Protein AF-A0A5M3WRB7-F1 (afdb_monomer_lite)

pLDDT: mean 85.1, std 16.6, range [41.28, 97.19]

Radius of gyration: 17.43 Å; chains: 1; bounding box: 47×22×54 Å

Structure (mmCIF, N/CA/C/O backbone):
data_AF-A0A5M3WRB7-F1
#
_entry.id   AF-A0A5M3WRB7-F1
#
loop_
_atom_site.group_PDB
_atom_site.id
_atom_site.type_symbol
_atom_site.label_atom_id
_atom_site.label_alt_id
_atom_site.label_comp_id
_atom_site.label_asym_id
_atom_site.label_entity_id
_atom_site.label_seq_id
_atom_site.pdbx_PDB_ins_code
_atom_site.Cartn_x
_atom_site.Cartn_y
_atom_site.Cartn_z
_atom_site.occupancy
_atom_site.B_iso_or_equiv
_atom_site.auth_seq_id
_atom_site.auth_comp_id
_atom_site.auth_asym_id
_atom_site.auth_atom_id
_atom_site.pdbx_PDB_model_num
ATOM 1 N N .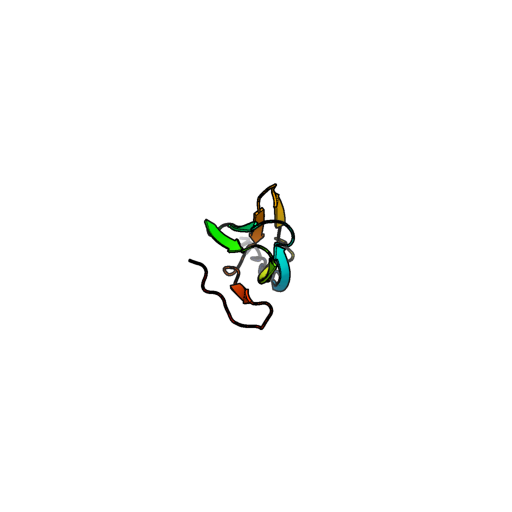 MET A 1 1 ? 34.038 11.222 -41.515 1.00 43.53 1 MET A N 1
ATOM 2 C CA . MET A 1 1 ? 32.733 10.550 -41.335 1.00 43.53 1 MET A CA 1
ATOM 3 C C . MET A 1 1 ? 32.536 10.326 -39.846 1.00 43.53 1 MET A C 1
ATOM 5 O O . MET A 1 1 ? 33.261 9.532 -39.263 1.00 43.53 1 MET A O 1
ATOM 9 N N . ALA A 1 2 ? 31.676 11.126 -39.217 1.00 43.69 2 ALA A N 1
ATOM 10 C CA . ALA A 1 2 ? 31.441 11.102 -37.778 1.00 43.69 2 ALA A CA 1
ATOM 11 C C . ALA A 1 2 ? 30.299 10.128 -37.459 1.00 43.69 2 ALA A C 1
ATOM 13 O O . ALA A 1 2 ? 29.162 10.380 -37.845 1.00 43.69 2 ALA A O 1
ATOM 14 N N . ASN A 1 3 ? 30.594 9.033 -36.755 1.00 43.38 3 ASN A N 1
ATOM 15 C CA . ASN A 1 3 ? 29.565 8.208 -36.125 1.00 43.38 3 ASN A CA 1
ATOM 16 C C . ASN A 1 3 ? 29.385 8.686 -34.684 1.00 43.38 3 ASN A C 1
ATOM 18 O O . ASN A 1 3 ? 30.107 8.273 -33.778 1.00 43.38 3 ASN A O 1
ATOM 22 N N . SER A 1 4 ? 28.423 9.590 -34.506 1.00 45.41 4 SER A N 1
ATOM 23 C CA . SER A 1 4 ? 27.928 10.029 -33.206 1.00 45.41 4 SER A CA 1
ATOM 24 C C . SER A 1 4 ? 27.147 8.878 -32.564 1.00 45.41 4 SER A C 1
ATOM 26 O O . SER A 1 4 ? 25.989 8.632 -32.897 1.00 45.41 4 SER A O 1
ATOM 28 N N . ARG A 1 5 ? 27.795 8.115 -31.678 1.00 52.62 5 ARG A N 1
ATOM 29 C CA . ARG A 1 5 ? 27.084 7.261 -30.722 1.00 52.62 5 ARG A CA 1
ATOM 30 C C . ARG A 1 5 ? 26.620 8.168 -29.591 1.00 52.62 5 ARG A C 1
ATOM 32 O O . ARG A 1 5 ? 27.438 8.587 -28.778 1.00 52.62 5 ARG A O 1
ATOM 39 N N . MET A 1 6 ? 25.327 8.486 -29.557 1.00 49.91 6 MET A N 1
ATOM 40 C CA . MET A 1 6 ? 24.737 9.106 -28.373 1.00 49.91 6 MET A CA 1
ATOM 41 C C . MET A 1 6 ? 24.976 8.185 -27.167 1.00 49.91 6 MET A C 1
ATOM 43 O O . MET A 1 6 ? 24.714 6.981 -27.279 1.00 49.91 6 MET A O 1
ATOM 47 N N . PRO A 1 7 ? 25.468 8.695 -26.028 1.00 48.81 7 PRO A N 1
ATOM 48 C CA . PRO A 1 7 ? 25.433 7.925 -24.801 1.00 48.81 7 PRO A CA 1
ATOM 49 C C . PRO A 1 7 ? 23.960 7.728 -24.437 1.00 48.81 7 PRO A C 1
ATOM 51 O O . PRO A 1 7 ? 23.230 8.690 -24.210 1.00 48.81 7 PRO A O 1
ATOM 54 N N . ARG A 1 8 ? 23.502 6.473 -24.424 1.00 50.00 8 ARG A N 1
ATOM 55 C CA . ARG A 1 8 ? 22.280 6.124 -23.701 1.00 50.00 8 ARG A CA 1
ATOM 56 C C . ARG A 1 8 ? 22.572 6.449 -22.242 1.00 50.00 8 ARG A C 1
ATOM 58 O O . ARG A 1 8 ? 23.432 5.797 -21.654 1.00 50.00 8 ARG A O 1
ATOM 65 N N . CYS A 1 9 ? 21.926 7.474 -21.694 1.00 41.28 9 CYS A N 1
ATOM 66 C CA . CYS A 1 9 ? 21.894 7.652 -20.251 1.00 41.28 9 CYS A CA 1
ATOM 67 C C . CYS A 1 9 ? 21.351 6.343 -19.666 1.00 41.28 9 CYS A C 1
ATOM 69 O O . CYS A 1 9 ? 20.252 5.937 -20.058 1.00 41.28 9 CYS A O 1
ATOM 71 N N . PRO A 1 10 ? 22.087 5.638 -18.795 1.00 48.81 10 PRO A N 1
ATOM 72 C CA . PRO A 1 10 ? 21.430 4.661 -17.960 1.00 48.81 10 PRO A CA 1
ATOM 73 C C . PRO A 1 10 ? 20.505 5.489 -17.068 1.00 48.81 10 PRO A C 1
ATOM 75 O O . PRO A 1 10 ? 20.976 6.342 -16.318 1.00 48.81 10 PRO A O 1
ATOM 78 N N . PHE A 1 11 ? 19.192 5.301 -17.185 1.00 51.19 11 PHE A N 1
ATOM 79 C CA . PHE A 1 11 ? 18.289 5.641 -16.091 1.00 51.19 11 PHE A CA 1
ATOM 80 C C . PHE A 1 11 ? 18.649 4.690 -14.948 1.00 51.19 11 PHE A C 1
ATOM 82 O O . PHE A 1 11 ? 18.050 3.641 -14.762 1.00 51.19 11 PHE A O 1
ATOM 89 N N . SER A 1 12 ? 19.733 5.007 -14.250 1.00 53.72 12 SER A N 1
ATOM 90 C CA . SER A 1 12 ? 20.009 4.516 -12.914 1.00 53.72 12 SER A CA 1
ATOM 91 C C . SER A 1 12 ? 19.348 5.500 -11.957 1.00 53.72 12 SER A C 1
ATOM 93 O O . SER A 1 12 ? 20.037 6.172 -11.190 1.00 53.72 12 SER A O 1
ATOM 95 N N . GLY A 1 13 ? 18.028 5.663 -12.093 1.00 57.75 13 GLY A N 1
ATOM 96 C CA . GLY A 1 13 ? 17.222 6.231 -11.023 1.00 57.75 13 GLY A CA 1
ATOM 97 C C . GLY A 1 13 ? 17.400 5.298 -9.837 1.00 57.75 13 GLY A C 1
ATOM 98 O O . GLY A 1 13 ? 17.273 4.079 -9.969 1.00 57.75 13 GLY A O 1
ATOM 99 N N . ARG A 1 14 ? 17.861 5.830 -8.711 1.00 61.75 14 ARG A N 1
ATOM 100 C CA . ARG A 1 14 ? 18.023 5.026 -7.509 1.00 61.75 14 ARG A CA 1
ATOM 101 C C . ARG A 1 14 ? 16.623 4.747 -6.980 1.00 61.75 14 ARG A C 1
ATOM 103 O O . ARG A 1 14 ? 15.981 5.669 -6.492 1.00 61.75 14 ARG A O 1
ATOM 110 N N . THR A 1 15 ? 16.168 3.501 -7.067 1.00 66.50 15 THR A N 1
ATOM 111 C CA . THR A 1 15 ? 14.911 3.110 -6.433 1.00 66.50 15 THR A CA 1
ATOM 112 C C . THR A 1 15 ? 15.134 2.868 -4.944 1.00 66.50 15 THR A C 1
ATOM 114 O O . THR A 1 15 ? 16.156 2.308 -4.530 1.00 66.50 15 THR A O 1
ATOM 117 N N . SER A 1 16 ? 14.215 3.349 -4.113 1.00 77.19 16 SER A N 1
ATOM 118 C CA . SER A 1 16 ? 14.227 3.114 -2.669 1.00 77.19 16 SER A CA 1
ATOM 119 C C . SER A 1 16 ? 12.852 2.632 -2.213 1.00 77.19 16 SER A C 1
ATOM 121 O O . SER A 1 16 ? 11.845 3.196 -2.638 1.00 77.19 16 SER A O 1
ATOM 123 N N . PRO A 1 17 ? 12.774 1.606 -1.349 1.00 84.31 17 PRO A N 1
ATOM 124 C CA . PRO A 1 17 ? 11.496 1.166 -0.819 1.00 84.31 17 PRO A CA 1
ATOM 125 C C . PRO A 1 17 ? 10.927 2.236 0.118 1.00 84.31 17 PRO A C 1
ATOM 127 O O . PRO A 1 17 ? 11.589 2.662 1.069 1.00 84.31 17 PRO A O 1
ATOM 130 N N . VAL A 1 18 ? 9.680 2.623 -0.122 1.00 89.88 18 VAL A N 1
ATOM 131 C CA . VAL A 1 18 ? 8.892 3.516 0.728 1.00 89.88 18 VAL A CA 1
ATOM 132 C C . VAL A 1 18 ? 7.841 2.689 1.454 1.00 89.88 18 VAL A C 1
ATOM 134 O O . VAL A 1 18 ? 7.186 1.829 0.869 1.00 89.88 18 VAL A O 1
ATOM 137 N N . GLN A 1 19 ? 7.689 2.937 2.754 1.00 93.31 19 GLN A N 1
ATOM 138 C CA . GLN A 1 19 ? 6.672 2.287 3.576 1.00 93.31 19 GLN A CA 1
ATOM 139 C C . GLN A 1 19 ? 5.743 3.338 4.161 1.00 93.31 19 GLN A C 1
ATOM 141 O O . GLN A 1 19 ? 6.178 4.221 4.903 1.00 93.31 19 GLN A O 1
ATOM 146 N N . LEU A 1 20 ? 4.459 3.220 3.845 1.00 94.62 20 LEU A N 1
ATOM 147 C CA . LEU A 1 20 ? 3.420 4.115 4.330 1.00 94.62 20 LEU A CA 1
ATOM 148 C C . LEU A 1 20 ? 2.477 3.353 5.242 1.00 94.62 20 LEU A C 1
ATOM 150 O O . LEU A 1 20 ? 1.964 2.294 4.891 1.00 94.62 20 LEU A O 1
ATOM 154 N N . ARG A 1 21 ? 2.213 3.923 6.414 1.00 95.25 21 ARG A N 1
ATOM 155 C CA . ARG A 1 21 ? 1.160 3.438 7.298 1.00 95.25 21 AR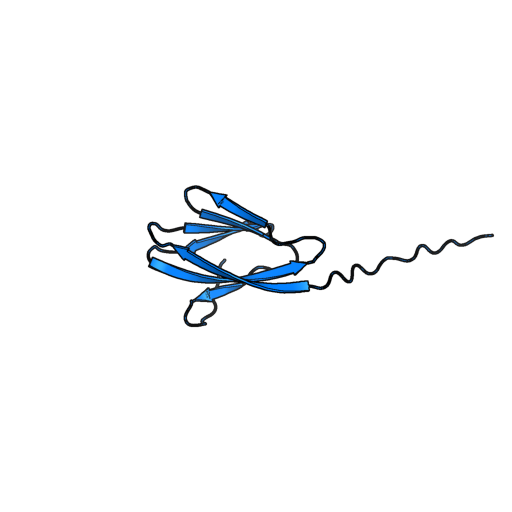G A CA 1
ATOM 156 C C . ARG A 1 21 ? -0.154 4.102 6.906 1.00 95.25 21 ARG A C 1
ATOM 158 O O . ARG A 1 21 ? -0.260 5.325 6.968 1.00 95.25 21 ARG A O 1
ATOM 165 N N . VAL A 1 22 ? -1.157 3.297 6.577 1.00 95.25 22 VAL A N 1
ATOM 166 C CA . VAL A 1 22 ? -2.510 3.762 6.251 1.00 95.25 22 VAL A CA 1
ATOM 167 C C . VAL A 1 22 ? -3.465 3.268 7.325 1.00 95.25 22 VAL A C 1
ATOM 169 O O . VAL A 1 22 ? -3.479 2.082 7.648 1.00 95.25 22 VAL A O 1
ATOM 172 N N . GLN A 1 23 ? -4.246 4.181 7.900 1.00 95.50 23 GLN A N 1
ATOM 173 C CA . GLN A 1 23 ? -5.183 3.870 8.974 1.00 95.50 23 GLN A CA 1
ATOM 174 C C . GLN A 1 23 ? -6.570 4.429 8.656 1.00 95.50 23 GLN A C 1
ATOM 176 O O . GLN A 1 23 ? -6.728 5.635 8.472 1.00 95.50 23 GLN A O 1
ATOM 181 N N . ALA A 1 24 ? -7.568 3.549 8.647 1.00 94.44 24 ALA A N 1
ATOM 182 C CA . ALA A 1 24 ? -8.976 3.892 8.495 1.00 94.44 24 ALA A CA 1
ATOM 183 C C . ALA A 1 24 ? -9.579 4.162 9.882 1.00 94.44 24 ALA A C 1
ATOM 185 O O . ALA A 1 24 ? -10.101 3.253 10.518 1.00 94.44 24 ALA A O 1
ATOM 186 N N . GLN A 1 25 ? -9.428 5.384 10.405 1.00 89.81 25 GLN A N 1
ATOM 187 C CA . GLN A 1 25 ? -9.872 5.711 11.770 1.00 89.81 25 GLN A CA 1
ATOM 188 C C . GLN A 1 25 ? -11.403 5.791 11.876 1.00 89.81 25 GLN A C 1
ATOM 190 O O . GLN A 1 25 ? -12.014 4.987 12.568 1.00 89.81 25 GLN A O 1
ATOM 195 N N . ASP A 1 26 ? -12.031 6.730 11.169 1.00 89.19 26 ASP A N 1
ATOM 196 C CA . ASP A 1 26 ? -13.451 7.045 11.389 1.00 89.19 26 ASP A CA 1
ATOM 197 C C . ASP A 1 26 ? -14.415 6.307 10.443 1.00 89.19 26 ASP A C 1
ATOM 199 O O . ASP A 1 26 ? -15.602 6.176 10.740 1.00 89.19 26 ASP A O 1
ATOM 203 N N . HIS A 1 27 ? -13.930 5.841 9.290 1.00 92.69 27 HIS A N 1
ATOM 204 C CA . HIS A 1 27 ? -14.710 5.129 8.273 1.00 92.69 27 HIS A CA 1
ATOM 205 C C . HIS A 1 27 ? -13.798 4.218 7.435 1.00 92.69 27 HIS A C 1
ATOM 207 O O . HIS A 1 27 ? -12.588 4.462 7.391 1.00 92.69 27 HIS A O 1
ATOM 213 N N . PRO A 1 28 ? -14.341 3.184 6.758 1.00 96.50 28 PRO A N 1
ATOM 214 C CA . PRO A 1 28 ? -13.555 2.372 5.833 1.00 96.50 28 PRO A CA 1
ATOM 215 C C . PRO A 1 28 ? -12.978 3.226 4.696 1.00 96.50 28 PRO A C 1
ATOM 217 O O . PRO A 1 28 ? -13.584 4.222 4.289 1.00 96.50 28 PRO A O 1
ATOM 220 N N . LEU A 1 29 ? -11.815 2.826 4.185 1.00 96.38 29 LEU A N 1
ATOM 221 C CA . LEU A 1 29 ? -11.117 3.501 3.091 1.00 96.38 29 LEU A CA 1
ATOM 222 C C . LEU A 1 29 ? -11.008 2.583 1.878 1.00 96.38 29 LEU A C 1
ATOM 224 O O . LEU A 1 29 ? -10.618 1.425 2.006 1.00 96.38 29 LEU A O 1
ATOM 228 N N . LEU A 1 30 ? -11.282 3.122 0.694 1.00 96.12 30 LEU A N 1
ATOM 229 C CA . LEU A 1 30 ? -10.875 2.506 -0.564 1.00 96.12 30 LEU A CA 1
ATOM 230 C C . LEU A 1 30 ? -9.443 2.935 -0.895 1.00 96.12 30 LEU A C 1
ATOM 232 O O . LEU A 1 30 ? -9.160 4.126 -1.004 1.00 96.12 30 LEU A O 1
ATOM 236 N N . LEU A 1 31 ? -8.537 1.982 -1.060 1.00 96.62 31 LEU A N 1
ATOM 237 C CA . LEU A 1 31 ? -7.184 2.235 -1.538 1.00 96.62 31 LEU A CA 1
ATOM 238 C C . LEU A 1 31 ? -7.104 1.832 -3.005 1.00 96.62 31 LEU A C 1
ATOM 240 O O . LEU A 1 31 ? -7.496 0.722 -3.345 1.00 96.62 31 LEU A O 1
ATOM 244 N N . VAL A 1 32 ? -6.605 2.722 -3.856 1.00 96.06 32 VAL A N 1
ATOM 245 C CA . VAL A 1 32 ? -6.455 2.476 -5.297 1.00 96.06 32 VAL A CA 1
ATOM 246 C C . VAL A 1 32 ? -4.983 2.591 -5.666 1.00 96.06 32 VAL A C 1
ATOM 248 O O . VAL A 1 32 ? -4.332 3.559 -5.272 1.00 96.06 32 VAL A O 1
ATOM 251 N N . PHE A 1 33 ? -4.463 1.625 -6.418 1.00 95.44 33 PHE A N 1
ATOM 252 C CA . PHE A 1 33 ? -3.057 1.549 -6.813 1.00 95.44 33 PHE A CA 1
ATOM 253 C C . PHE A 1 33 ? -2.915 1.677 -8.329 1.00 95.44 33 PHE A C 1
ATOM 255 O O . PHE A 1 33 ? -3.222 0.760 -9.092 1.00 95.44 33 PHE A O 1
ATOM 262 N N . GLU A 1 34 ? -2.415 2.827 -8.763 1.00 95.38 34 GLU A N 1
ATOM 263 C CA . GLU A 1 34 ? -2.187 3.165 -10.163 1.00 95.38 34 GLU A CA 1
ATOM 264 C C . GLU A 1 34 ? -0.700 3.004 -10.523 1.00 95.38 34 GLU A C 1
ATOM 266 O O . GLU A 1 34 ? 0.162 3.368 -9.716 1.00 95.38 34 GLU A O 1
ATOM 271 N N . PRO A 1 35 ? -0.373 2.492 -11.729 1.00 93.94 35 PRO A N 1
ATOM 272 C CA . PRO A 1 35 ? -1.264 2.284 -12.883 1.00 93.94 35 PRO A CA 1
ATOM 273 C C . PRO A 1 35 ? -1.916 0.890 -12.982 1.00 93.94 35 PRO A C 1
ATOM 275 O O . PRO A 1 35 ? -2.436 0.530 -14.038 1.00 93.94 35 PRO A O 1
ATOM 278 N N . TRP A 1 36 ? -1.840 0.059 -11.941 1.00 93.00 36 TRP A N 1
ATOM 279 C CA . TRP A 1 36 ? -2.309 -1.333 -12.004 1.00 93.00 36 TRP A CA 1
ATOM 280 C C . TRP A 1 36 ? -3.828 -1.491 -11.919 1.00 93.00 36 TRP A C 1
ATOM 282 O O . TRP A 1 36 ? -4.328 -2.571 -12.227 1.00 93.00 36 TRP A O 1
ATOM 292 N N . ALA A 1 37 ? -4.545 -0.426 -11.550 1.00 90.75 37 ALA A N 1
ATOM 293 C CA . ALA A 1 37 ? -5.985 -0.432 -11.305 1.00 90.75 37 ALA A CA 1
ATOM 294 C C . ALA A 1 37 ? -6.411 -1.457 -10.233 1.00 90.75 37 ALA A C 1
ATOM 296 O O . ALA A 1 37 ? -7.512 -2.003 -10.290 1.00 90.75 37 ALA A O 1
ATOM 297 N N . THR A 1 38 ? -5.530 -1.718 -9.262 1.00 94.00 38 THR A N 1
ATOM 298 C CA . THR A 1 38 ? -5.814 -2.603 -8.127 1.00 94.00 38 THR A CA 1
ATOM 299 C C . THR A 1 38 ? -6.497 -1.810 -7.024 1.00 94.00 38 THR A C 1
ATOM 301 O O . THR A 1 38 ? -6.084 -0.693 -6.701 1.00 94.00 38 THR A O 1
ATOM 304 N N . GLU A 1 39 ? -7.512 -2.404 -6.408 1.00 94.94 39 GLU A N 1
ATOM 305 C CA . GLU A 1 39 ? -8.286 -1.793 -5.334 1.00 94.94 39 GLU A CA 1
ATOM 306 C C . GLU A 1 39 ? -8.195 -2.631 -4.056 1.00 94.94 39 GLU A C 1
ATOM 308 O O . GLU A 1 39 ? -8.185 -3.860 -4.090 1.00 94.94 39 GLU A O 1
ATOM 313 N N . TYR A 1 40 ? -8.147 -1.971 -2.901 1.00 95.69 40 TYR A N 1
ATOM 314 C CA . TYR A 1 40 ? -8.192 -2.629 -1.601 1.00 95.69 40 TYR A CA 1
ATOM 315 C C . TYR A 1 40 ? -9.100 -1.871 -0.639 1.00 95.69 40 TYR A C 1
ATOM 317 O O . TYR A 1 40 ? -8.886 -0.693 -0.348 1.00 95.69 40 TYR A O 1
ATOM 325 N N . HIS A 1 41 ? -10.099 -2.564 -0.100 1.00 96.19 41 HIS A N 1
ATOM 326 C CA . HIS A 1 41 ? -10.969 -2.020 0.933 1.00 96.19 41 HIS A CA 1
ATOM 327 C C . HIS A 1 41 ? -10.340 -2.231 2.311 1.00 96.19 41 HIS A C 1
ATOM 329 O O . HIS A 1 41 ? -10.241 -3.351 2.807 1.00 96.19 41 HIS A O 1
ATOM 335 N N . LEU A 1 42 ? -9.931 -1.135 2.945 1.00 95.38 42 LEU A N 1
ATOM 336 C CA . LEU A 1 42 ? -9.466 -1.125 4.321 1.00 95.38 42 LEU A CA 1
ATOM 337 C C . LEU A 1 42 ? -10.649 -0.872 5.258 1.00 95.38 42 LEU A C 1
ATOM 339 O O . LEU A 1 42 ? -11.208 0.226 5.280 1.00 95.38 42 LEU A O 1
ATOM 343 N N . ASP A 1 43 ? -11.003 -1.882 6.049 1.00 95.69 43 ASP A N 1
ATOM 344 C CA . ASP A 1 43 ? -12.067 -1.775 7.047 1.00 95.69 43 ASP A CA 1
ATOM 345 C C . ASP A 1 43 ? -11.776 -0.698 8.102 1.00 95.69 43 ASP A C 1
ATOM 347 O O . ASP A 1 43 ? -10.624 -0.394 8.422 1.00 95.69 43 ASP A O 1
ATOM 351 N N . GLN A 1 44 ? -12.844 -0.155 8.691 1.00 95.94 44 GLN A N 1
ATOM 352 C CA . GLN A 1 44 ? -12.747 0.765 9.822 1.00 95.94 44 GLN A CA 1
ATOM 353 C C . GLN A 1 44 ? -11.939 0.150 10.980 1.00 95.94 44 GLN A C 1
ATOM 355 O O . GLN A 1 44 ? -11.967 -1.059 11.216 1.00 95.94 44 GLN A O 1
ATOM 360 N N . ASP A 1 45 ? -11.216 1.004 11.702 1.00 95.31 45 ASP A N 1
ATOM 361 C CA . ASP A 1 45 ? -10.335 0.678 12.824 1.00 95.31 45 ASP A CA 1
ATOM 362 C C . ASP A 1 45 ? -9.150 -0.228 12.451 1.00 95.31 45 ASP A C 1
ATOM 364 O O . ASP A 1 45 ? -8.406 -0.686 13.325 1.00 95.31 45 ASP A O 1
ATOM 368 N N . LYS A 1 46 ? -8.920 -0.471 11.153 1.00 95.19 46 LYS A N 1
ATOM 369 C CA . LYS A 1 46 ? -7.758 -1.213 10.661 1.00 95.19 46 LYS A CA 1
ATOM 370 C C . LYS A 1 46 ? -6.624 -0.293 10.243 1.00 95.19 46 LYS A C 1
ATOM 372 O O . LYS A 1 46 ? -6.789 0.873 9.874 1.00 95.19 46 LYS A O 1
ATOM 377 N N . CYS A 1 47 ? -5.433 -0.867 10.319 1.00 96.38 47 CYS A N 1
ATOM 378 C CA . CYS A 1 47 ? -4.188 -0.244 9.929 1.00 96.38 47 CYS A CA 1
ATOM 379 C C . CYS A 1 47 ? -3.391 -1.240 9.093 1.00 96.38 47 CYS A C 1
ATOM 381 O O . CYS A 1 47 ? -3.227 -2.390 9.501 1.00 96.38 47 CYS A O 1
ATOM 383 N N . ILE A 1 48 ? -2.875 -0.785 7.958 1.00 97.00 48 ILE A N 1
ATOM 384 C CA . ILE A 1 48 ? -1.991 -1.569 7.097 1.00 97.00 48 ILE A CA 1
ATOM 385 C C . ILE A 1 48 ? -0.724 -0.780 6.780 1.00 97.00 48 ILE A C 1
ATOM 387 O O . ILE A 1 48 ? -0.646 0.436 6.992 1.00 97.00 48 ILE A O 1
ATOM 391 N N . VAL A 1 49 ? 0.266 -1.487 6.255 1.00 97.19 49 VAL A N 1
ATOM 392 C CA . VAL A 1 49 ? 1.474 -0.920 5.673 1.00 97.19 49 VAL A CA 1
ATOM 393 C C . VAL A 1 49 ? 1.436 -1.157 4.168 1.00 97.19 49 VAL A C 1
ATOM 395 O O . VAL A 1 49 ? 1.337 -2.294 3.715 1.00 97.19 49 VAL A O 1
ATOM 398 N N . VAL A 1 50 ? 1.534 -0.076 3.402 1.00 96.19 50 VAL A N 1
ATOM 399 C CA . VAL A 1 50 ? 1.700 -0.102 1.948 1.00 96.19 50 VAL A CA 1
ATOM 400 C C . VAL A 1 50 ? 3.190 0.032 1.657 1.00 96.19 50 VAL A C 1
ATOM 402 O O . VAL A 1 50 ? 3.814 1.011 2.081 1.00 96.19 50 VAL A O 1
ATOM 405 N N . LYS A 1 51 ? 3.770 -0.948 0.964 1.00 94.56 51 L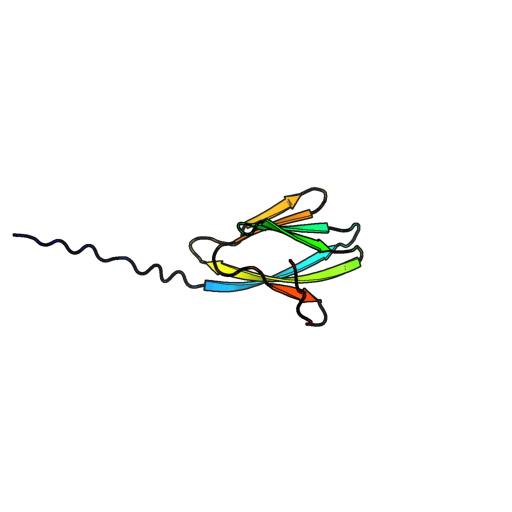YS A N 1
ATOM 406 C CA . LYS A 1 51 ? 5.163 -0.908 0.510 1.00 94.56 51 LYS A CA 1
ATOM 407 C C . LYS A 1 51 ? 5.199 -0.603 -0.982 1.00 94.56 51 LYS A C 1
ATOM 409 O O . LYS A 1 51 ? 4.558 -1.296 -1.767 1.00 94.56 51 LYS A O 1
ATOM 414 N N . LEU A 1 52 ? 5.946 0.431 -1.336 1.00 92.56 52 LEU A N 1
ATOM 415 C CA . LEU A 1 52 ? 6.047 1.006 -2.674 1.00 92.56 52 LEU A CA 1
ATOM 416 C C . LEU A 1 52 ? 7.520 1.112 -3.055 1.00 92.56 52 LEU A C 1
ATOM 418 O O . LEU A 1 52 ? 8.379 1.222 -2.177 1.00 92.56 52 LEU A O 1
ATOM 422 N N . GLU A 1 53 ? 7.811 1.142 -4.347 1.00 89.31 53 GLU A N 1
ATOM 423 C CA . GLU A 1 53 ? 9.109 1.595 -4.837 1.00 89.31 53 GLU A CA 1
ATOM 424 C C . GLU A 1 53 ? 9.016 3.068 -5.233 1.00 89.31 53 GLU A C 1
ATOM 426 O O . GLU A 1 53 ? 8.069 3.493 -5.891 1.00 89.31 53 GLU A O 1
ATOM 431 N N . GLU A 1 54 ? 9.993 3.860 -4.805 1.00 83.94 54 GLU A N 1
ATOM 432 C CA . GLU A 1 54 ? 10.122 5.258 -5.200 1.00 83.94 54 GLU A CA 1
ATOM 433 C C . GLU A 1 54 ? 11.351 5.426 -6.086 1.00 83.94 54 GLU A C 1
ATOM 435 O O . GLU A 1 54 ? 12.450 5.028 -5.697 1.00 83.94 54 GLU A O 1
ATOM 440 N N . ASP A 1 55 ? 11.167 6.035 -7.257 1.00 82.62 55 ASP A N 1
ATOM 441 C CA . ASP A 1 55 ? 12.242 6.483 -8.141 1.00 82.62 55 ASP A CA 1
ATOM 442 C C . ASP A 1 55 ? 12.422 8.001 -7.973 1.00 82.62 55 ASP A C 1
ATOM 444 O O . ASP A 1 55 ? 11.453 8.756 -8.014 1.00 82.62 55 ASP A O 1
ATOM 448 N N . GLU A 1 56 ? 13.662 8.482 -7.825 1.00 81.19 56 GLU A N 1
ATOM 449 C CA . GLU A 1 56 ? 13.966 9.923 -7.729 1.00 81.19 56 GLU A CA 1
ATOM 450 C C . GLU A 1 56 ? 13.408 10.751 -8.906 1.00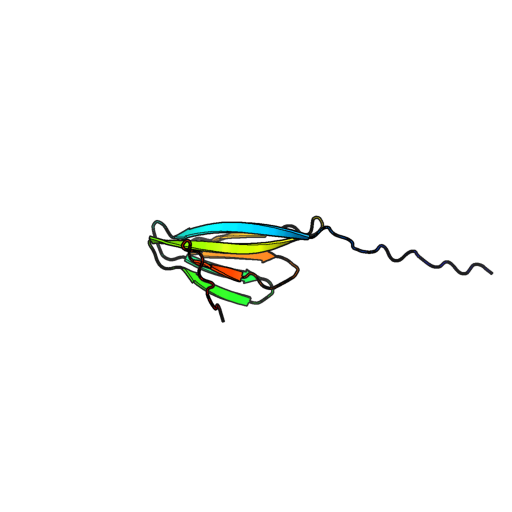 81.19 56 GLU A C 1
ATOM 452 O O . GLU A 1 56 ? 13.155 11.949 -8.768 1.00 81.19 56 GLU A O 1
ATOM 457 N N . SER A 1 57 ? 13.228 10.131 -10.074 1.00 82.38 57 SER A N 1
ATOM 458 C CA . SER A 1 57 ? 12.665 10.754 -11.274 1.00 82.38 57 SER A CA 1
ATOM 459 C C . SER A 1 57 ? 11.139 10.660 -11.380 1.00 82.38 57 SER A C 1
ATOM 461 O O . SER A 1 57 ? 10.552 11.347 -12.219 1.00 82.38 57 SER A O 1
ATOM 463 N N . ALA A 1 58 ? 10.501 9.851 -10.533 1.00 84.75 58 ALA A N 1
ATOM 464 C CA . ALA A 1 58 ? 9.061 9.625 -10.485 1.00 84.75 58 ALA A CA 1
ATOM 465 C C . ALA A 1 58 ? 8.649 9.254 -9.043 1.00 84.75 58 ALA A C 1
ATOM 467 O O . ALA A 1 58 ? 8.492 8.068 -8.732 1.00 84.75 58 ALA A O 1
ATOM 468 N N . PRO A 1 59 ? 8.524 10.254 -8.149 1.00 87.94 59 PRO A N 1
ATOM 469 C CA . PRO A 1 59 ? 8.170 10.014 -6.757 1.00 87.94 59 PRO A CA 1
ATOM 470 C C . PRO A 1 59 ? 6.751 9.454 -6.631 1.00 87.94 59 PRO A C 1
ATOM 472 O O . PRO A 1 59 ? 5.917 9.636 -7.519 1.00 87.94 59 PRO A O 1
ATOM 475 N N . VAL A 1 60 ? 6.462 8.809 -5.500 1.00 91.69 60 VAL A N 1
ATOM 476 C CA . VAL A 1 60 ? 5.103 8.348 -5.195 1.00 91.69 60 VAL A CA 1
ATOM 477 C C . VAL A 1 60 ? 4.179 9.558 -5.048 1.00 91.69 60 VAL A C 1
ATOM 479 O O . VAL A 1 60 ? 4.428 10.450 -4.234 1.00 91.69 60 VAL A O 1
ATOM 482 N N . GLU A 1 61 ? 3.070 9.561 -5.780 1.00 94.88 61 GLU A N 1
ATOM 483 C CA . GLU A 1 61 ? 2.003 10.543 -5.614 1.00 94.88 61 GLU A CA 1
ATOM 484 C C . GLU A 1 61 ? 0.861 9.939 -4.795 1.00 94.88 61 GLU A C 1
ATOM 486 O O . GLU A 1 61 ? 0.452 8.796 -4.999 1.00 94.88 61 GLU A O 1
ATOM 491 N N . ILE A 1 62 ? 0.335 10.719 -3.851 1.00 95.44 62 ILE A N 1
ATOM 492 C CA . ILE A 1 62 ? -0.747 10.294 -2.963 1.00 95.44 62 ILE A CA 1
ATOM 493 C C . ILE A 1 62 ? -1.874 11.309 -3.072 1.00 95.44 62 ILE A C 1
ATOM 495 O O . ILE A 1 62 ? -1.700 12.487 -2.750 1.00 95.44 62 ILE A O 1
ATOM 499 N N . VAL A 1 63 ? -3.046 10.847 -3.495 1.00 96.44 63 VAL A N 1
ATOM 500 C CA . VAL A 1 63 ? -4.247 11.672 -3.613 1.00 96.44 63 VAL A CA 1
ATOM 501 C C . VAL A 1 63 ? -5.277 11.199 -2.602 1.00 96.44 63 VAL A C 1
ATOM 503 O O . VAL A 1 63 ? -5.764 10.073 -2.662 1.00 96.44 63 VAL A O 1
ATOM 506 N N . HIS A 1 64 ? -5.637 12.085 -1.677 1.00 93.75 64 HIS A N 1
ATOM 507 C CA . HIS A 1 64 ? -6.718 11.840 -0.731 1.00 93.75 64 HIS A CA 1
ATOM 508 C C . HIS A 1 64 ? -8.053 12.252 -1.351 1.00 93.75 64 HIS A C 1
ATOM 510 O O . HIS A 1 64 ? -8.226 13.389 -1.793 1.00 93.75 64 HIS A O 1
ATOM 516 N N . SER A 1 65 ? -9.007 11.331 -1.346 1.00 90.94 65 SER A N 1
ATOM 517 C CA . SER A 1 65 ? -10.404 11.587 -1.682 1.00 90.94 65 SER A CA 1
ATOM 518 C C . SER A 1 65 ? -11.267 11.493 -0.422 1.00 90.94 65 SER A C 1
ATOM 520 O O . SER A 1 65 ? -10.773 11.199 0.665 1.00 90.94 65 SER A O 1
ATOM 522 N N . ARG A 1 66 ? -12.570 11.759 -0.555 1.00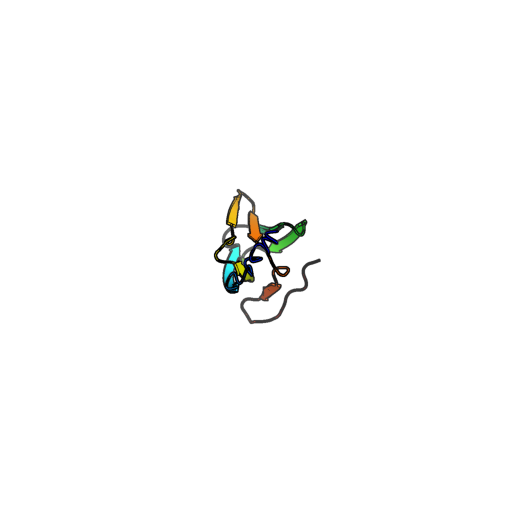 89.31 66 ARG A N 1
ATOM 523 C CA . ARG A 1 66 ? -13.506 11.674 0.574 1.00 89.31 66 ARG A CA 1
ATOM 524 C C . ARG A 1 66 ? -13.543 10.275 1.196 1.00 89.31 66 ARG A C 1
ATOM 526 O O . ARG A 1 66 ? -13.613 10.166 2.412 1.00 89.31 66 ARG A O 1
ATOM 533 N N . ASP A 1 67 ? -13.496 9.243 0.359 1.00 91.12 67 ASP A N 1
ATOM 534 C CA . ASP A 1 67 ? -13.789 7.864 0.761 1.00 91.12 67 ASP A CA 1
ATOM 535 C C . ASP A 1 67 ? -12.560 6.944 0.637 1.00 91.12 67 ASP A C 1
ATOM 537 O O . ASP A 1 67 ? -12.656 5.733 0.831 1.00 91.12 67 ASP A O 1
ATOM 541 N N . GLY A 1 68 ? -11.388 7.493 0.303 1.00 94.88 68 GLY A N 1
ATOM 542 C CA . GLY A 1 68 ? -10.239 6.670 -0.049 1.00 94.88 68 GLY A CA 1
ATOM 543 C C . GLY A 1 68 ? -8.963 7.426 -0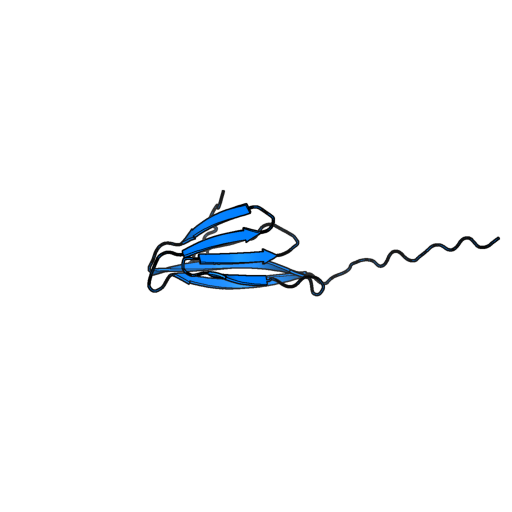.391 1.00 94.88 68 GLY A C 1
ATOM 544 O O . GLY A 1 68 ? -8.914 8.658 -0.370 1.00 94.88 68 GLY A O 1
ATOM 545 N N . ILE A 1 69 ? -7.927 6.668 -0.734 1.00 96.50 69 ILE A N 1
ATOM 546 C CA . ILE A 1 69 ? -6.599 7.165 -1.094 1.00 96.50 69 ILE A CA 1
ATOM 547 C C . ILE A 1 69 ? -6.161 6.488 -2.390 1.00 96.50 69 ILE A C 1
ATOM 549 O O . ILE A 1 69 ? -6.180 5.264 -2.490 1.00 96.50 69 ILE A O 1
ATOM 553 N N . THR A 1 70 ? -5.730 7.279 -3.364 1.00 96.81 70 THR A N 1
ATOM 554 C CA . THR A 1 70 ? -5.102 6.773 -4.585 1.00 96.81 70 THR A CA 1
ATOM 555 C C . THR A 1 70 ? -3.595 6.958 -4.485 1.00 96.81 70 THR A C 1
ATOM 557 O O . THR A 1 70 ? -3.123 8.065 -4.218 1.00 96.81 70 THR A O 1
ATOM 560 N N . PHE A 1 71 ? -2.856 5.878 -4.705 1.00 95.69 71 PHE A N 1
ATOM 561 C CA . PHE A 1 71 ? -1.404 5.856 -4.805 1.00 95.69 71 PHE A CA 1
ATOM 562 C C . PHE A 1 71 ? -1.030 5.726 -6.273 1.00 95.69 71 PHE A C 1
ATOM 564 O O . PHE A 1 71 ? -1.474 4.793 -6.940 1.00 95.69 71 PHE A O 1
ATOM 571 N N . TRP A 1 72 ? -0.205 6.641 -6.761 1.00 94.75 72 TRP A N 1
ATOM 572 C CA . TRP A 1 72 ? 0.423 6.520 -8.066 1.00 94.75 72 TRP A CA 1
ATOM 573 C C . TRP A 1 72 ? 1.923 6.329 -7.874 1.00 94.75 72 TRP A C 1
ATOM 575 O O . TRP A 1 72 ? 2.581 7.126 -7.204 1.00 94.75 72 TRP A O 1
ATOM 585 N N . SER A 1 73 ? 2.461 5.255 -8.438 1.00 91.88 73 SER A N 1
ATOM 586 C CA . SER A 1 73 ? 3.886 4.932 -8.364 1.00 91.88 73 SER A CA 1
ATOM 587 C C . SER A 1 73 ? 4.325 4.184 -9.614 1.00 91.88 73 SER A C 1
ATOM 589 O O . SER A 1 73 ? 3.524 3.511 -10.262 1.00 91.88 73 SER A O 1
ATOM 591 N N . VAL A 1 74 ? 5.611 4.265 -9.937 1.00 88.56 74 VAL A N 1
ATOM 592 C CA . VAL A 1 74 ? 6.231 3.481 -11.011 1.00 88.56 74 VAL A CA 1
ATOM 593 C C . VAL A 1 74 ? 7.126 2.399 -10.416 1.00 88.56 74 VAL A C 1
ATOM 595 O O . VAL A 1 74 ? 7.646 2.570 -9.319 1.00 88.56 74 VAL A O 1
ATOM 598 N N . GLY A 1 75 ? 7.336 1.306 -11.149 1.00 87.81 75 GLY A N 1
ATOM 599 C CA . GLY A 1 75 ? 8.161 0.183 -10.695 1.00 87.81 75 GLY A CA 1
ATOM 600 C C . GLY A 1 75 ? 7.328 -1.073 -10.485 1.00 87.81 75 GLY A C 1
ATOM 601 O O . GLY A 1 75 ? 6.470 -1.379 -11.318 1.00 87.81 75 GLY A O 1
ATOM 602 N N . ASP A 1 76 ? 7.606 -1.797 -9.405 1.00 89.88 76 ASP A N 1
ATOM 603 C CA . ASP A 1 76 ? 6.859 -2.994 -9.027 1.00 89.88 76 ASP A CA 1
ATOM 604 C C . ASP A 1 76 ? 5.500 -2.661 -8.394 1.00 89.88 76 ASP A C 1
ATOM 606 O O . ASP A 1 76 ? 5.285 -1.585 -7.831 1.00 89.88 76 ASP A O 1
ATOM 610 N N . HIS A 1 77 ? 4.565 -3.613 -8.493 1.00 90.94 77 HIS A N 1
ATOM 611 C CA . HIS A 1 77 ? 3.248 -3.476 -7.879 1.00 90.94 77 HIS A CA 1
ATOM 612 C C . HIS A 1 77 ? 3.385 -3.304 -6.353 1.00 90.94 77 HIS A C 1
ATOM 614 O O . HIS A 1 77 ? 4.153 -4.043 -5.726 1.00 90.94 77 HIS A O 1
ATOM 620 N N . PRO A 1 78 ? 2.618 -2.395 -5.723 1.00 93.00 78 PRO A N 1
ATOM 621 C CA . PRO A 1 78 ? 2.656 -2.203 -4.280 1.00 93.00 78 PRO A CA 1
ATOM 622 C C . PRO A 1 78 ? 2.301 -3.490 -3.531 1.00 93.00 78 PRO A C 1
ATOM 624 O O . PRO A 1 78 ? 1.373 -4.199 -3.916 1.00 93.00 78 PRO A O 1
ATOM 627 N N . THR A 1 79 ? 2.985 -3.783 -2.427 1.00 95.00 79 THR A N 1
ATOM 628 C CA . THR A 1 79 ? 2.603 -4.908 -1.552 1.00 95.00 79 THR A CA 1
ATOM 629 C C . THR A 1 79 ? 1.955 -4.390 -0.281 1.00 95.00 79 THR A C 1
ATOM 631 O O . THR A 1 79 ? 2.368 -3.371 0.285 1.00 95.00 79 THR A O 1
ATOM 634 N N . LEU A 1 80 ? 0.918 -5.088 0.172 1.00 96.25 80 LEU A N 1
ATOM 635 C CA . LEU A 1 80 ? 0.139 -4.715 1.345 1.00 96.25 80 LEU A CA 1
ATOM 636 C C . LEU A 1 80 ? 0.453 -5.656 2.493 1.00 96.25 80 LEU A C 1
ATOM 638 O O . LEU A 1 80 ? 0.619 -6.854 2.302 1.00 96.25 80 LEU A O 1
ATOM 642 N N . TRP A 1 81 ? 0.555 -5.098 3.690 1.00 97.00 81 TRP A N 1
ATOM 643 C CA . TRP A 1 81 ? 0.879 -5.852 4.890 1.00 97.00 81 TRP A CA 1
ATOM 644 C C . TRP A 1 81 ? -0.029 -5.413 6.030 1.00 97.00 81 TRP A C 1
ATOM 646 O O . TRP A 1 81 ? -0.323 -4.225 6.180 1.00 97.00 81 TRP A O 1
ATOM 656 N N . THR A 1 82 ? -0.450 -6.350 6.868 1.00 95.19 82 THR A N 1
ATOM 657 C CA . THR A 1 82 ? -1.057 -6.023 8.157 1.00 95.19 82 THR A CA 1
ATOM 658 C C . THR A 1 82 ? -0.039 -5.281 9.023 1.00 95.19 82 THR A C 1
ATOM 660 O O . THR A 1 82 ? 1.176 -5.356 8.807 1.00 95.19 82 THR A O 1
ATOM 663 N N . PHE A 1 83 ? -0.515 -4.542 10.023 1.00 90.44 83 PHE A N 1
ATOM 664 C CA . PHE A 1 83 ? 0.390 -3.885 10.967 1.00 90.44 83 PHE A CA 1
ATOM 665 C C . PHE A 1 83 ? 1.216 -4.901 11.781 1.00 90.44 83 PHE A C 1
ATOM 667 O O . PHE A 1 83 ? 2.320 -4.596 12.229 1.00 90.44 83 PHE A O 1
ATOM 674 N N . GLU A 1 84 ? 0.696 -6.117 11.932 1.00 91.62 84 GLU A N 1
ATOM 675 C CA . GLU A 1 84 ? 1.327 -7.255 12.593 1.00 91.62 84 GLU A CA 1
ATOM 676 C C . GLU A 1 84 ? 2.433 -7.906 11.747 1.00 91.62 84 GLU A C 1
ATOM 678 O O . GLU A 1 84 ? 3.275 -8.619 12.294 1.00 91.62 84 GLU A O 1
ATOM 683 N N . GLY A 1 85 ? 2.484 -7.604 10.445 1.00 92.00 85 GLY A N 1
ATOM 684 C CA . GLY A 1 85 ? 3.537 -8.059 9.543 1.00 92.00 85 GLY A CA 1
ATOM 685 C C . GLY A 1 85 ? 3.182 -9.282 8.702 1.00 92.00 85 GLY A C 1
ATOM 686 O O . GLY A 1 85 ? 4.100 -9.941 8.223 1.00 92.00 85 GLY A O 1
ATOM 687 N N . ASP A 1 86 ? 1.898 -9.562 8.484 1.00 95.62 86 ASP A N 1
ATOM 688 C CA . ASP A 1 86 ? 1.440 -10.557 7.510 1.00 95.62 86 ASP A CA 1
ATOM 689 C C . ASP A 1 86 ? 1.171 -9.891 6.158 1.00 95.62 86 ASP A C 1
ATOM 691 O O . ASP A 1 86 ? 0.599 -8.803 6.103 1.00 95.62 86 ASP A O 1
ATOM 695 N N . GLU A 1 87 ? 1.569 -10.531 5.062 1.00 94.75 87 GLU A N 1
ATOM 696 C CA . GLU A 1 87 ? 1.287 -10.034 3.713 1.00 94.75 87 GLU A CA 1
ATOM 697 C C . GLU A 1 87 ? -0.192 -10.236 3.351 1.00 94.75 87 GLU A C 1
ATOM 699 O O . GLU A 1 87 ? -0.803 -11.254 3.684 1.00 94.75 87 GLU A O 1
ATOM 704 N N . ILE A 1 88 ? -0.771 -9.239 2.685 1.00 93.38 88 ILE A N 1
ATOM 705 C CA . ILE A 1 88 ? -2.156 -9.224 2.227 1.00 93.38 88 ILE A CA 1
ATOM 706 C C . ILE A 1 88 ? -2.151 -9.379 0.710 1.00 93.38 88 ILE A C 1
ATOM 708 O O . ILE A 1 88 ? -1.661 -8.514 -0.016 1.00 93.38 88 ILE A O 1
ATOM 712 N N . ASP A 1 89 ? -2.774 -10.456 0.250 1.00 84.12 89 ASP A N 1
ATOM 713 C CA . ASP A 1 89 ? -3.060 -10.685 -1.160 1.00 84.12 89 ASP A CA 1
ATOM 714 C C . ASP A 1 89 ? -4.205 -9.760 -1.613 1.00 84.12 89 ASP A C 1
ATOM 716 O O . ASP A 1 89 ? -5.370 -9.977 -1.268 1.00 84.12 89 ASP A O 1
ATOM 720 N N . ALA A 1 90 ? -3.873 -8.711 -2.368 1.00 70.25 90 ALA A N 1
ATOM 721 C CA . ALA A 1 90 ? -4.840 -7.841 -3.036 1.00 70.25 90 ALA A CA 1
ATOM 722 C C . ALA A 1 90 ? -4.916 -8.212 -4.526 1.00 70.25 90 ALA A C 1
ATOM 724 O O . ALA A 1 90 ? -3.891 -8.189 -5.209 1.00 70.25 90 ALA A O 1
ATOM 725 N N . TYR A 1 91 ? -6.113 -8.567 -5.007 1.00 59.44 91 TYR A N 1
ATOM 726 C CA . TYR A 1 91 ? -6.397 -8.948 -6.397 1.00 59.44 91 TYR A CA 1
ATOM 727 C C . TYR A 1 91 ? -7.562 -8.138 -6.956 1.00 59.44 91 TYR A C 1
ATOM 729 O O . TYR A 1 91 ? -8.623 -8.126 -6.289 1.00 59.44 91 TYR A O 1
#

Sequence (91 aa):
MANSRMPRCPFSGRTSPVQLRVQAQDHPLLLVFEPWATEYHLDQDKCIVVKLEEDESAPVEIVHSRDGITFWSVGDHPTLWTFEGDEIDAY

Foldseek 3Di:
DDDDDDPPPPPPQPKDKDKDKDAQAPAWAWEAEPPVRFIDIGGYRFIKIKIAIAGPVWGWDWDDDPRYIYIYHDDDTIWMAGPVGHTDDTD

Secondary structure (DSSP, 8-state):
--------------EEEEEEEEE--SS-EEEEEETTTEEEEE-TT-EEEEEEEEETTBPPEEEE-SSEEEEE--SSPPEEEETTS-EE---

Organism: NCBI:txid150177